Protein AF-A0A2S7MWF0-F1 (afdb_monomer)

Solvent-accessible surface area (backbone atoms only — not comparable to 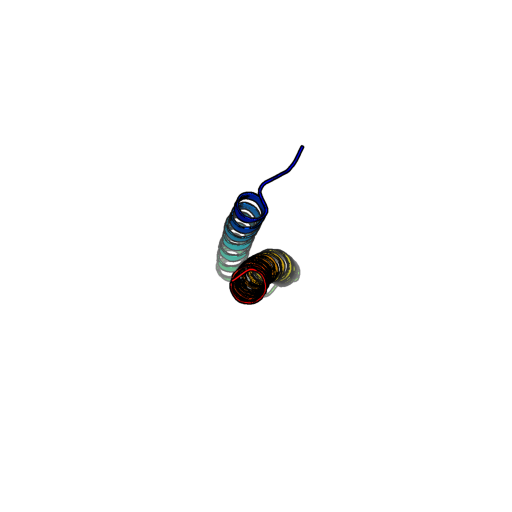full-atom values): 3816 Å² total; per-residue (Å²): 131,90,73,54,67,68,59,55,26,50,52,28,40,54,50,16,52,52,30,46,51,51,24,52,56,39,34,73,74,71,36,92,42,73,67,28,55,50,29,49,52,53,19,49,54,26,39,51,52,21,53,51,43,55,53,49,53,53,53,53,53,52,55,56,52,56,53,53,65,74,76,105

Structure (mmCIF, N/CA/C/O backbone):
data_AF-A0A2S7MWF0-F1
#
_entry.id   AF-A0A2S7MWF0-F1
#
loop_
_atom_site.group_PDB
_atom_site.id
_atom_site.type_symbol
_atom_site.label_atom_id
_atom_site.label_alt_id
_atom_site.label_comp_id
_atom_site.label_asym_id
_atom_site.label_entity_id
_atom_site.label_seq_id
_atom_site.pdbx_PDB_ins_code
_atom_site.Cartn_x
_atom_site.Cartn_y
_atom_site.Cartn_z
_atom_site.occupancy
_atom_site.B_iso_or_equiv
_atom_site.auth_seq_id
_atom_site.auth_comp_id
_atom_site.auth_asym_id
_atom_site.auth_atom_id
_atom_site.pdbx_PDB_model_num
ATOM 1 N N . MET A 1 1 ? -24.710 9.693 5.131 1.00 50.22 1 MET A N 1
ATOM 2 C CA . MET A 1 1 ? -24.712 8.218 4.982 1.00 50.22 1 MET A CA 1
ATOM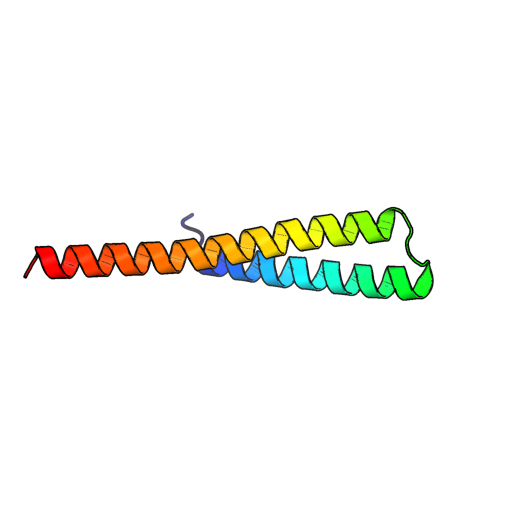 3 C C . MET A 1 1 ? -23.610 7.642 5.865 1.00 50.22 1 MET A C 1
ATOM 5 O O . MET A 1 1 ? -22.448 7.938 5.618 1.00 50.22 1 MET A O 1
ATOM 9 N N . ARG A 1 2 ? -23.945 6.893 6.926 1.00 55.62 2 ARG A N 1
ATOM 10 C CA . ARG A 1 2 ? -22.958 6.213 7.787 1.00 55.62 2 ARG A CA 1
ATOM 11 C C . ARG A 1 2 ? -22.320 5.065 6.993 1.00 55.62 2 ARG A C 1
ATOM 13 O O . ARG A 1 2 ? -22.812 3.945 7.027 1.00 55.62 2 ARG A O 1
ATOM 20 N N . ARG A 1 3 ? -21.271 5.349 6.214 1.00 59.72 3 ARG A N 1
ATOM 21 C CA . ARG A 1 3 ? -20.454 4.300 5.583 1.00 59.72 3 ARG A CA 1
ATOM 22 C C . ARG A 1 3 ? -19.831 3.488 6.718 1.00 59.72 3 ARG A C 1
ATOM 24 O O . ARG A 1 3 ? -19.138 4.058 7.557 1.00 59.72 3 ARG A O 1
ATOM 31 N N . SER A 1 4 ? -20.123 2.190 6.775 1.00 70.94 4 SER A N 1
ATOM 32 C CA . SER A 1 4 ? -19.519 1.300 7.767 1.00 70.94 4 SER A CA 1
ATOM 33 C C . SER A 1 4 ? -17.990 1.404 7.657 1.00 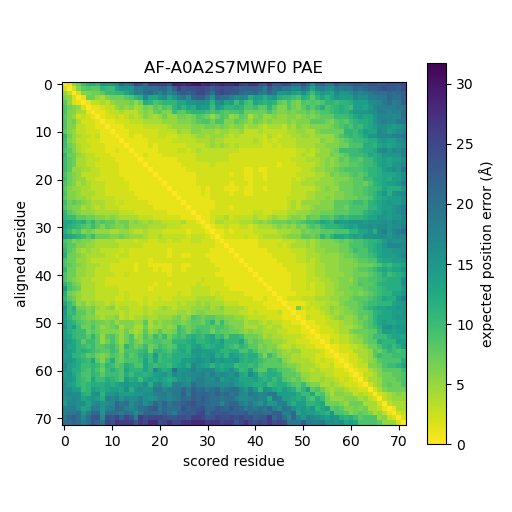70.94 4 SER A C 1
ATOM 35 O O . SER A 1 4 ? -17.464 1.200 6.558 1.00 70.94 4 SER A O 1
ATOM 37 N N . PRO A 1 5 ? -17.265 1.704 8.752 1.00 65.94 5 PRO A N 1
ATOM 38 C CA . PRO A 1 5 ? -15.800 1.765 8.758 1.00 65.94 5 PRO A CA 1
ATOM 39 C C . PRO A 1 5 ? -15.145 0.496 8.193 1.00 65.94 5 PRO A C 1
ATOM 41 O O . PRO A 1 5 ? -14.066 0.548 7.613 1.00 65.94 5 PRO A O 1
ATOM 44 N N . MET A 1 6 ? -15.837 -0.640 8.306 1.00 70.19 6 MET A N 1
ATOM 45 C CA . MET A 1 6 ? -15.388 -1.939 7.814 1.00 70.19 6 MET A CA 1
ATOM 46 C C . MET A 1 6 ? -15.460 -2.049 6.282 1.00 70.19 6 MET A C 1
ATOM 48 O O . MET A 1 6 ? -14.561 -2.610 5.663 1.00 70.19 6 MET A O 1
ATOM 52 N N . TYR A 1 7 ? -16.483 -1.449 5.661 1.00 76.75 7 TYR A N 1
ATOM 53 C CA . TYR A 1 7 ? -16.611 -1.402 4.200 1.00 76.75 7 TYR A CA 1
ATOM 54 C C . TYR A 1 7 ? -15.509 -0.537 3.576 1.00 76.75 7 TYR A C 1
ATOM 56 O O . TYR A 1 7 ? -14.896 -0.937 2.592 1.00 76.75 7 TYR A O 1
ATOM 64 N N . MET A 1 8 ? -15.215 0.615 4.193 1.00 77.81 8 MET A N 1
ATOM 65 C CA . MET A 1 8 ? -14.109 1.491 3.784 1.00 77.81 8 MET A CA 1
ATOM 66 C C . MET A 1 8 ? -12.767 0.750 3.825 1.00 77.81 8 MET A C 1
ATOM 68 O O . MET A 1 8 ? -12.042 0.743 2.832 1.00 77.81 8 MET A O 1
ATOM 72 N N . ALA A 1 9 ? -12.461 0.071 4.936 1.00 77.12 9 ALA A N 1
ATOM 73 C CA . ALA A 1 9 ? -11.219 -0.687 5.091 1.00 77.12 9 ALA A CA 1
ATOM 74 C C . ALA A 1 9 ? -11.035 -1.749 3.994 1.00 77.12 9 ALA A C 1
ATOM 76 O O . ALA A 1 9 ? -9.952 -1.863 3.424 1.00 77.12 9 ALA A O 1
ATOM 77 N N . MET A 1 10 ? -12.104 -2.482 3.666 1.00 85.19 10 MET A N 1
ATOM 78 C CA . MET A 1 10 ? -12.068 -3.503 2.621 1.00 85.19 10 MET A CA 1
ATOM 79 C C . MET A 1 10 ? -11.834 -2.899 1.235 1.00 85.19 10 MET A C 1
ATOM 81 O O . MET A 1 10 ? -11.010 -3.414 0.483 1.00 85.19 10 MET A O 1
ATOM 85 N N . THR A 1 11 ? -12.489 -1.783 0.904 1.00 85.75 11 THR A N 1
ATOM 86 C CA . THR A 1 11 ? -12.253 -1.105 -0.378 1.00 85.75 11 THR A CA 1
ATOM 87 C C . THR A 1 11 ? -10.820 -0.594 -0.521 1.00 85.75 11 THR A C 1
ATOM 89 O O . THR A 1 11 ? -10.236 -0.778 -1.585 1.00 85.75 11 THR A O 1
ATOM 92 N N . TYR A 1 12 ? -10.226 -0.032 0.539 1.00 86.81 12 TYR A N 1
ATOM 93 C CA . TYR A 1 12 ? -8.823 0.402 0.513 1.00 86.81 12 TYR A CA 1
ATOM 94 C C . TYR A 1 12 ? -7.860 -0.779 0.347 1.00 86.81 12 TYR A C 1
ATOM 96 O O . TYR A 1 12 ? -6.914 -0.695 -0.427 1.00 86.81 12 TYR A O 1
ATOM 104 N N . PHE A 1 13 ? -8.128 -1.916 0.995 1.00 87.31 13 PHE A N 1
ATOM 105 C CA . PHE A 1 13 ? -7.309 -3.118 0.823 1.00 87.31 13 PHE A CA 1
ATOM 106 C C . PHE A 1 13 ? -7.382 -3.692 -0.597 1.00 87.31 13 PHE A C 1
ATOM 108 O O . PHE A 1 13 ? -6.353 -4.055 -1.164 1.00 87.31 13 PHE A O 1
ATOM 115 N N . ILE A 1 14 ? -8.584 -3.761 -1.179 1.00 92.69 14 ILE A N 1
ATOM 116 C CA . ILE A 1 14 ? -8.778 -4.252 -2.550 1.00 92.69 14 ILE A CA 1
ATOM 117 C C . ILE A 1 14 ? -8.080 -3.322 -3.543 1.00 92.69 14 ILE A C 1
ATOM 119 O O . ILE A 1 14 ? -7.357 -3.793 -4.419 1.00 92.69 14 ILE A O 1
ATOM 123 N N . LEU A 1 15 ? -8.257 -2.008 -3.391 1.00 93.75 15 LEU A N 1
ATOM 124 C CA . LEU A 1 15 ? -7.636 -1.024 -4.274 1.00 93.75 15 LEU A CA 1
ATOM 125 C C . LEU A 1 15 ? -6.103 -1.064 -4.176 1.00 93.75 15 LEU A C 1
ATOM 127 O O . LEU A 1 15 ? -5.425 -1.144 -5.199 1.00 93.75 15 LEU A O 1
ATOM 131 N N . GLY A 1 16 ? -5.561 -1.125 -2.956 1.00 94.19 16 GLY A N 1
ATOM 132 C CA . GLY A 1 16 ? -4.126 -1.284 -2.727 1.00 94.19 16 GLY A CA 1
ATOM 133 C C . GLY A 1 16 ? -3.564 -2.562 -3.358 1.00 94.19 16 GLY A C 1
ATOM 134 O O . GLY A 1 16 ? -2.516 -2.517 -3.998 1.00 94.19 16 GLY A O 1
ATOM 135 N N . ALA A 1 17 ? -4.278 -3.691 -3.265 1.00 95.06 17 ALA A N 1
ATOM 136 C CA . ALA A 1 17 ? -3.866 -4.946 -3.900 1.00 95.06 17 ALA A CA 1
ATOM 137 C C . ALA A 1 17 ? -3.798 -4.841 -5.434 1.00 95.06 17 ALA A C 1
ATOM 139 O O . ALA A 1 17 ? -2.877 -5.381 -6.050 1.00 95.06 17 ALA A O 1
ATOM 140 N N . VAL A 1 18 ? -4.728 -4.107 -6.052 1.00 96.81 18 VAL A N 1
ATOM 141 C CA . VAL A 1 18 ? -4.702 -3.836 -7.497 1.00 96.81 18 VAL A CA 1
ATOM 142 C C . VAL A 1 18 ? -3.479 -2.997 -7.872 1.00 96.81 18 VAL A C 1
ATOM 144 O O . VAL A 1 18 ? -2.797 -3.315 -8.847 1.00 96.81 18 VAL A O 1
ATOM 147 N N . PHE A 1 19 ? -3.140 -1.972 -7.085 1.00 96.31 19 PHE A N 1
ATOM 148 C CA . PHE A 1 19 ? -1.927 -1.187 -7.328 1.00 96.31 19 PHE A CA 1
ATOM 149 C C . PHE A 1 19 ? -0.645 -2.010 -7.165 1.00 96.31 19 PHE A C 1
ATOM 151 O O . PHE A 1 19 ? 0.260 -1.871 -7.987 1.00 96.31 19 PHE A O 1
ATOM 158 N N . VAL A 1 20 ? -0.577 -2.919 -6.185 1.00 96.69 20 VAL A N 1
ATOM 159 C CA . VAL A 1 20 ? 0.547 -3.865 -6.051 1.00 96.69 20 VAL A CA 1
ATOM 160 C C . VAL A 1 20 ? 0.656 -4.762 -7.283 1.00 96.69 20 VAL A C 1
ATOM 162 O O . VAL A 1 20 ? 1.748 -4.918 -7.826 1.00 96.69 20 VAL A O 1
ATOM 165 N N . PHE A 1 21 ? -0.460 -5.316 -7.766 1.00 97.56 21 PHE A N 1
ATOM 166 C CA . PHE A 1 21 ? -0.467 -6.134 -8.978 1.00 97.56 21 PHE A CA 1
ATOM 167 C C . PHE A 1 21 ? 0.076 -5.361 -10.187 1.00 97.56 21 PHE A C 1
ATOM 169 O O . PHE A 1 21 ? 0.942 -5.865 -10.902 1.00 97.56 21 PHE A O 1
ATOM 176 N N . PHE A 1 22 ? -0.368 -4.117 -10.390 1.00 96.81 22 PHE A N 1
ATOM 177 C CA . PHE A 1 22 ? 0.151 -3.286 -11.474 1.00 96.81 22 PHE A CA 1
ATOM 178 C C . PHE A 1 22 ? 1.622 -2.916 -11.291 1.00 96.81 22 PHE A C 1
ATOM 180 O O . PHE A 1 22 ? 2.357 -2.920 -12.276 1.00 96.81 22 PHE A O 1
ATOM 187 N N . ALA A 1 23 ? 2.077 -2.648 -10.065 1.00 97.12 23 ALA A N 1
ATOM 188 C CA . ALA A 1 23 ? 3.483 -2.365 -9.791 1.00 97.12 23 ALA A CA 1
ATOM 189 C C . ALA A 1 23 ? 4.372 -3.565 -10.148 1.00 97.12 23 ALA A C 1
ATOM 191 O O . ALA A 1 23 ? 5.399 -3.391 -10.802 1.00 97.12 23 ALA A O 1
ATOM 192 N N . ILE A 1 24 ? 3.944 -4.781 -9.787 1.00 97.31 24 ILE A N 1
ATOM 193 C CA . ILE A 1 24 ? 4.642 -6.025 -10.140 1.00 97.31 24 ILE A CA 1
ATOM 194 C C . ILE A 1 24 ? 4.678 -6.198 -11.662 1.00 97.31 24 ILE A C 1
ATOM 196 O O . ILE A 1 24 ? 5.736 -6.414 -12.243 1.00 97.31 24 ILE A O 1
ATOM 200 N N . GLN A 1 25 ? 3.542 -6.035 -12.338 1.00 97.31 25 GLN A N 1
ATOM 201 C CA . GLN A 1 25 ? 3.496 -6.161 -13.796 1.00 97.31 25 GLN A CA 1
ATOM 202 C C . GLN A 1 25 ? 4.378 -5.118 -14.496 1.00 97.31 25 GLN A C 1
ATOM 204 O O . GLN A 1 25 ? 5.035 -5.435 -15.490 1.00 97.31 25 GLN A O 1
ATOM 209 N N . ASN A 1 26 ? 4.419 -3.886 -13.981 1.00 97.06 26 ASN A N 1
ATOM 210 C CA . ASN A 1 26 ? 5.226 -2.818 -14.556 1.00 97.06 26 ASN A CA 1
ATOM 211 C C . ASN A 1 26 ? 6.723 -3.044 -14.314 1.00 97.06 26 ASN A C 1
ATOM 213 O O . ASN A 1 26 ? 7.505 -2.894 -15.248 1.00 97.06 26 ASN A O 1
ATOM 217 N N . VAL A 1 27 ? 7.128 -3.486 -13.116 1.00 97.31 27 VAL A N 1
ATOM 218 C CA . VAL A 1 27 ? 8.543 -3.776 -12.832 1.00 97.31 27 VAL A CA 1
ATOM 219 C C . VAL A 1 27 ? 9.058 -4.960 -13.644 1.00 97.31 27 VAL A C 1
ATOM 221 O O . VAL A 1 27 ? 10.199 -4.943 -14.093 1.00 97.31 27 VAL A O 1
ATOM 224 N N . THR A 1 28 ? 8.214 -5.960 -13.910 1.00 96.62 28 THR A N 1
ATOM 225 C CA . THR A 1 28 ? 8.590 -7.093 -14.763 1.00 96.62 28 THR A CA 1
ATOM 226 C C . THR A 1 28 ? 8.778 -6.688 -16.226 1.00 96.62 28 THR A C 1
ATOM 228 O O . THR A 1 28 ? 9.632 -7.255 -16.901 1.00 96.62 28 THR A O 1
ATOM 231 N N . ARG A 1 29 ? 7.996 -5.727 -16.737 1.00 95.38 29 ARG A N 1
ATOM 232 C CA . ARG A 1 29 ? 8.045 -5.316 -18.154 1.00 95.38 29 ARG A CA 1
ATOM 233 C C . ARG A 1 29 ? 9.030 -4.184 -18.435 1.00 95.38 29 ARG A C 1
ATOM 235 O O . ARG A 1 29 ? 9.744 -4.242 -19.428 1.00 95.38 29 ARG A O 1
ATOM 242 N N . SER A 1 30 ? 9.043 -3.172 -17.577 1.00 93.81 30 SER A N 1
ATOM 243 C CA . SER A 1 30 ? 9.752 -1.903 -17.785 1.00 93.81 30 SER A CA 1
ATOM 244 C C . SER A 1 30 ? 10.834 -1.651 -16.732 1.00 93.81 30 SER A C 1
ATOM 246 O O . SER A 1 30 ? 11.575 -0.678 -16.831 1.00 93.81 30 SER A O 1
ATOM 248 N N . GLY A 1 31 ? 10.944 -2.513 -15.717 1.00 94.31 31 GLY A N 1
ATOM 249 C CA . GLY A 1 31 ? 11.885 -2.338 -14.617 1.00 94.31 31 GLY A CA 1
ATOM 250 C C . GLY A 1 31 ? 11.457 -1.271 -13.605 1.00 94.31 31 GLY A C 1
ATOM 251 O O . GLY A 1 31 ? 10.283 -0.926 -13.437 1.00 94.31 31 GLY A O 1
ATOM 252 N N . TRP A 1 32 ? 12.445 -0.755 -12.882 1.00 96.00 32 TRP A N 1
ATOM 253 C CA . TRP A 1 32 ? 12.268 0.214 -11.800 1.00 96.00 32 TRP A CA 1
ATOM 254 C C . TRP A 1 32 ? 12.174 1.654 -12.313 1.00 96.00 32 TRP A C 1
ATOM 256 O O . TRP A 1 32 ? 12.986 2.503 -11.957 1.00 96.00 32 TRP A O 1
ATOM 266 N N . ASP A 1 33 ? 11.189 1.922 -13.165 1.00 95.06 33 ASP A N 1
ATOM 267 C CA . ASP A 1 33 ? 10.924 3.268 -13.673 1.00 95.06 33 ASP A CA 1
ATOM 268 C C . ASP A 1 33 ? 10.055 4.091 -12.698 1.00 95.06 33 ASP A C 1
ATOM 270 O O . ASP A 1 33 ? 9.434 3.551 -11.774 1.00 95.06 33 ASP A O 1
ATOM 274 N N . PHE A 1 34 ? 9.977 5.405 -12.912 1.00 95.62 34 PHE A N 1
ATOM 275 C CA . PHE A 1 34 ? 9.195 6.354 -12.115 1.00 95.62 34 PHE A CA 1
ATOM 276 C C . PHE A 1 34 ? 7.768 5.859 -11.837 1.00 95.62 34 PHE A C 1
ATOM 278 O O . PHE A 1 34 ? 7.289 5.933 -10.703 1.00 95.62 34 PHE A O 1
ATOM 285 N N . PHE A 1 35 ? 7.104 5.287 -12.846 1.00 94.75 35 PHE A N 1
ATOM 286 C CA . PHE A 1 35 ? 5.731 4.804 -12.709 1.00 94.75 35 PHE A CA 1
ATOM 287 C C . PHE A 1 35 ? 5.602 3.619 -11.735 1.00 94.75 35 PHE A C 1
ATOM 289 O O . PHE A 1 35 ? 4.611 3.520 -11.014 1.00 94.75 35 PHE A O 1
ATOM 296 N N . THR A 1 36 ? 6.618 2.755 -11.640 1.00 96.38 36 THR A N 1
ATOM 297 C CA . THR A 1 36 ? 6.651 1.652 -10.665 1.00 96.38 36 THR A CA 1
ATOM 298 C C . THR A 1 36 ? 6.684 2.201 -9.240 1.00 96.38 36 THR A C 1
ATOM 300 O O . THR A 1 36 ? 5.885 1.785 -8.401 1.00 96.38 36 THR A O 1
ATOM 303 N N . TYR A 1 37 ? 7.545 3.185 -8.967 1.00 96.44 37 TYR A N 1
ATOM 304 C CA . TYR A 1 37 ? 7.598 3.832 -7.654 1.00 96.44 37 TYR A CA 1
ATOM 305 C C . TYR A 1 37 ? 6.310 4.589 -7.328 1.00 96.44 37 TYR A C 1
ATOM 307 O O . TYR A 1 37 ? 5.835 4.530 -6.194 1.00 96.44 37 TYR A O 1
ATOM 315 N N . PHE A 1 38 ? 5.705 5.240 -8.322 1.00 96.75 38 PHE A N 1
ATOM 316 C CA . PHE A 1 38 ? 4.417 5.905 -8.162 1.00 96.75 38 PHE A CA 1
ATOM 317 C C . PHE A 1 38 ? 3.314 4.923 -7.735 1.00 96.75 38 PHE A C 1
ATOM 319 O O . PHE A 1 38 ? 2.616 5.172 -6.751 1.00 96.75 38 PHE A O 1
ATOM 326 N N . LEU A 1 39 ? 3.209 3.765 -8.397 1.00 96.31 39 LEU A N 1
ATOM 327 C CA . LEU A 1 39 ? 2.255 2.711 -8.029 1.00 96.31 39 LEU A CA 1
ATOM 328 C C . LEU A 1 39 ? 2.514 2.150 -6.623 1.00 96.31 39 LEU A C 1
ATOM 330 O O . LEU A 1 39 ? 1.566 1.926 -5.873 1.00 96.31 39 LEU A O 1
ATOM 334 N N . ILE A 1 40 ? 3.782 1.961 -6.239 1.00 96.56 40 ILE A N 1
ATOM 335 C CA . ILE A 1 40 ? 4.156 1.488 -4.895 1.00 96.56 40 ILE A CA 1
ATOM 336 C C . ILE A 1 40 ? 3.732 2.493 -3.818 1.00 96.56 40 ILE A C 1
ATOM 338 O O . ILE A 1 40 ? 3.199 2.094 -2.779 1.00 96.56 40 ILE A O 1
ATOM 342 N N . ILE A 1 41 ? 3.932 3.793 -4.054 1.00 96.75 41 ILE A N 1
ATOM 343 C CA . ILE A 1 41 ? 3.508 4.845 -3.121 1.00 96.75 41 ILE A CA 1
ATOM 344 C C . ILE A 1 41 ? 1.986 4.819 -2.958 1.00 96.75 41 ILE A C 1
ATOM 346 O O . ILE A 1 41 ? 1.507 4.801 -1.825 1.00 96.75 41 ILE A O 1
ATOM 350 N N . LEU A 1 42 ? 1.227 4.747 -4.058 1.00 95.38 42 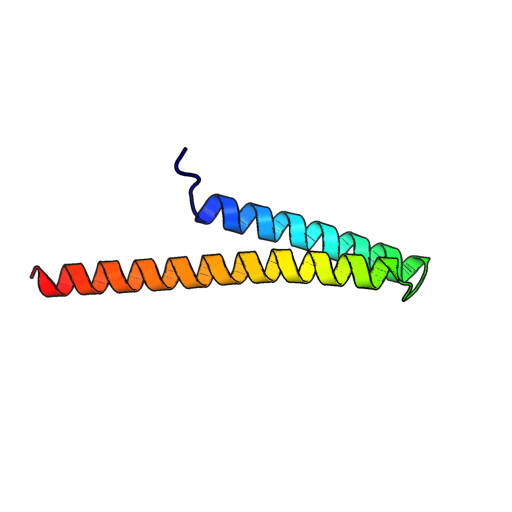LEU A N 1
ATOM 351 C CA . LEU A 1 42 ? -0.237 4.660 -4.002 1.00 95.38 42 LEU A CA 1
ATOM 352 C C . LEU A 1 42 ? -0.704 3.419 -3.228 1.00 95.38 42 LEU A C 1
ATOM 354 O O . LEU A 1 42 ? -1.474 3.545 -2.277 1.00 95.38 42 LEU A O 1
ATOM 358 N N . ALA A 1 43 ? -0.149 2.246 -3.542 1.00 95.69 43 ALA A N 1
ATOM 359 C CA . ALA A 1 43 ? -0.436 1.011 -2.817 1.00 95.69 43 ALA A CA 1
ATOM 360 C C . ALA A 1 43 ? -0.151 1.134 -1.310 1.00 95.69 43 ALA A C 1
ATOM 362 O O . ALA A 1 43 ? -0.926 0.654 -0.482 1.00 95.69 43 ALA A O 1
ATOM 363 N N . THR A 1 44 ? 0.943 1.804 -0.940 1.00 95.50 44 THR A N 1
ATOM 364 C CA . THR A 1 44 ? 1.328 2.013 0.462 1.00 95.50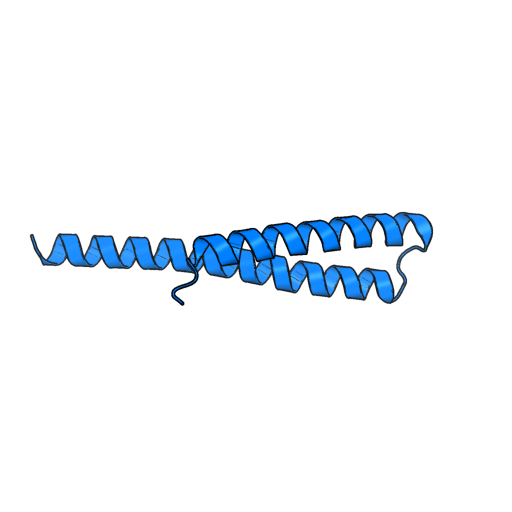 44 THR A CA 1
ATOM 365 C C . THR A 1 44 ? 0.326 2.905 1.194 1.00 95.50 44 THR A C 1
ATOM 367 O O . THR A 1 44 ? -0.035 2.611 2.335 1.00 95.50 44 THR A O 1
ATOM 370 N N . LEU A 1 45 ? -0.160 3.971 0.550 1.00 93.25 45 LEU A N 1
ATOM 371 C CA . LEU A 1 45 ? -1.170 4.861 1.128 1.00 93.25 45 LEU A CA 1
ATOM 372 C C . LEU A 1 45 ? -2.501 4.131 1.364 1.00 93.25 45 LEU A C 1
ATOM 374 O O . LEU A 1 45 ? -3.101 4.277 2.435 1.00 93.25 45 LEU A O 1
ATOM 378 N N . ASP A 1 46 ? -2.936 3.310 0.407 1.00 90.38 46 ASP A N 1
ATOM 379 C CA . ASP A 1 46 ? -4.175 2.534 0.511 1.00 90.38 46 ASP A CA 1
ATOM 380 C C . ASP A 1 46 ? -4.087 1.449 1.594 1.00 90.38 46 ASP A C 1
ATOM 382 O O . ASP A 1 46 ? -4.943 1.371 2.481 1.00 90.38 46 ASP A O 1
ATOM 386 N N . ILE A 1 47 ? -3.012 0.655 1.593 1.00 89.38 47 ILE A N 1
ATOM 387 C CA . ILE A 1 47 ? -2.796 -0.398 2.596 1.00 89.38 47 ILE A CA 1
ATOM 388 C C . ILE A 1 47 ? -2.621 0.215 3.991 1.00 89.38 47 ILE A C 1
ATOM 390 O O . ILE A 1 47 ? -3.230 -0.256 4.953 1.00 89.38 47 ILE A O 1
ATOM 394 N N . GLY A 1 48 ? -1.852 1.301 4.117 1.00 89.06 48 GLY A N 1
ATOM 395 C CA . GLY A 1 48 ? -1.668 2.016 5.381 1.00 89.06 48 GLY A CA 1
ATOM 396 C C . GLY A 1 48 ? -2.986 2.559 5.942 1.00 89.06 48 GLY A C 1
ATOM 397 O O . GLY A 1 48 ? -3.260 2.428 7.139 1.00 89.06 48 GLY A O 1
ATOM 398 N N . SER A 1 49 ? -3.852 3.089 5.074 1.00 86.25 49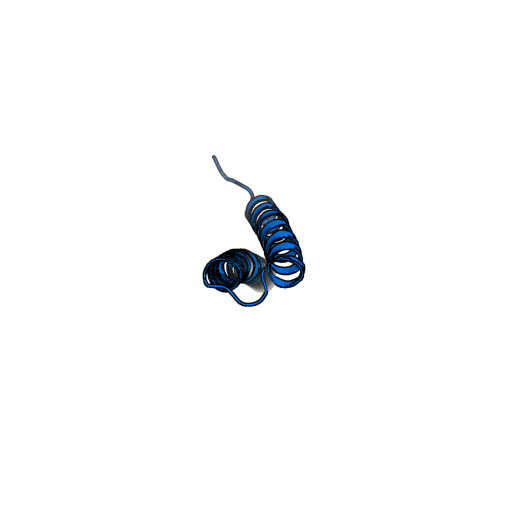 SER A N 1
ATOM 399 C CA . SER A 1 49 ? -5.204 3.515 5.448 1.00 86.25 49 SER A CA 1
ATOM 400 C C . SER A 1 49 ? -6.057 2.331 5.916 1.00 86.25 49 SER A C 1
ATOM 402 O O . SER A 1 49 ? -6.717 2.422 6.955 1.00 86.25 49 SER A O 1
ATOM 404 N N . GLY A 1 50 ? -5.987 1.190 5.222 1.00 80.62 50 GLY A N 1
ATOM 405 C CA . GLY A 1 50 ? -6.635 -0.062 5.625 1.00 80.62 50 GLY A CA 1
ATOM 406 C C . GLY A 1 50 ? -6.194 -0.549 7.012 1.00 80.62 50 GLY A C 1
ATOM 407 O O . GLY A 1 50 ? -7.038 -0.840 7.863 1.00 80.62 50 GLY A O 1
ATOM 408 N N . ILE A 1 51 ? -4.885 -0.557 7.289 1.00 82.44 51 ILE A N 1
ATOM 409 C CA . ILE A 1 51 ? -4.318 -0.926 8.601 1.00 82.44 51 ILE A CA 1
ATOM 410 C C . ILE A 1 51 ? -4.832 0.011 9.702 1.00 82.44 51 ILE A C 1
ATOM 412 O O . ILE A 1 51 ? -5.231 -0.445 10.779 1.00 82.44 51 ILE A O 1
ATOM 416 N N . ARG A 1 52 ? -4.889 1.322 9.436 1.00 80.69 52 ARG A N 1
ATOM 417 C CA . ARG A 1 52 ? -5.414 2.308 10.390 1.00 80.69 52 ARG A CA 1
ATOM 418 C C . ARG A 1 52 ? -6.867 2.016 10.769 1.00 80.69 52 ARG A C 1
ATOM 420 O O . ARG A 1 52 ? -7.212 2.109 11.948 1.00 80.6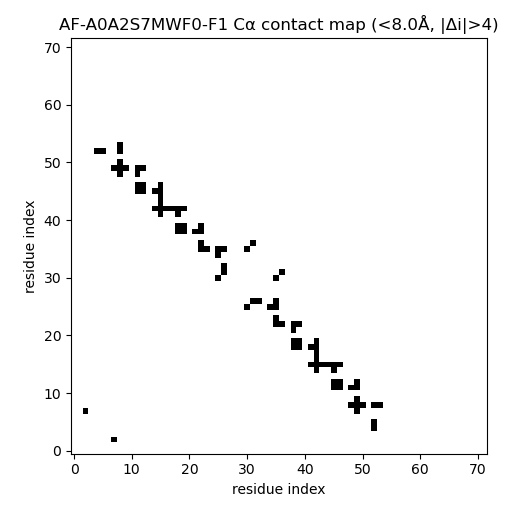9 52 ARG A O 1
ATOM 427 N N . PHE A 1 53 ? -7.711 1.628 9.812 1.00 77.31 53 PHE A N 1
ATOM 428 C CA . PHE A 1 53 ? -9.101 1.259 10.097 1.00 77.31 53 PHE A CA 1
ATOM 429 C C . PHE A 1 53 ? -9.219 0.002 10.972 1.00 77.31 53 PHE A C 1
ATOM 431 O O . PHE A 1 53 ? -10.079 -0.038 11.854 1.00 77.31 53 PHE A O 1
ATOM 438 N N . ILE A 1 54 ? -8.331 -0.984 10.801 1.00 75.88 54 ILE A N 1
ATOM 439 C CA . ILE A 1 54 ? -8.265 -2.167 11.678 1.00 75.88 54 ILE A CA 1
ATOM 440 C C . ILE A 1 54 ? -7.893 -1.753 13.111 1.00 75.88 54 ILE A C 1
ATOM 442 O O . ILE A 1 54 ? -8.526 -2.196 14.071 1.00 75.88 54 ILE A O 1
ATOM 446 N N . GLY A 1 55 ? -6.916 -0.853 13.270 1.00 77.50 55 GLY A N 1
ATOM 447 C CA . GLY A 1 55 ? -6.542 -0.298 14.576 1.00 77.50 55 GLY A CA 1
ATOM 448 C C . GLY A 1 55 ? -7.689 0.457 15.258 1.00 77.50 55 GLY A C 1
ATOM 449 O O . GLY A 1 55 ? -7.946 0.258 16.446 1.00 77.50 55 GLY A O 1
ATOM 450 N N . ILE A 1 56 ? -8.441 1.264 14.501 1.00 79.75 56 ILE A N 1
ATOM 451 C CA . ILE A 1 56 ? -9.632 1.966 15.004 1.00 79.75 56 ILE A CA 1
ATOM 452 C C . ILE A 1 56 ? -10.703 0.969 15.465 1.00 79.75 56 ILE A C 1
ATOM 454 O O . ILE A 1 56 ? -11.294 1.163 16.525 1.00 79.75 56 ILE A O 1
ATOM 458 N N . HIS A 1 57 ? -10.934 -0.118 14.723 1.00 74.94 57 HIS A N 1
ATOM 459 C CA . HIS A 1 57 ? -11.905 -1.142 15.116 1.00 74.94 57 HIS A CA 1
ATOM 460 C C . HIS A 1 57 ? -11.542 -1.805 16.456 1.00 74.94 57 HIS A C 1
ATOM 462 O O . HIS A 1 57 ? -12.412 -1.983 17.309 1.00 74.94 57 HIS A O 1
ATOM 468 N N . ARG A 1 58 ? -10.253 -2.104 16.681 1.00 75.44 58 ARG A N 1
ATOM 469 C CA . ARG A 1 58 ? -9.762 -2.634 17.967 1.00 75.44 58 ARG A CA 1
ATOM 470 C C . ARG A 1 58 ? -9.984 -1.644 19.112 1.00 75.44 58 ARG A C 1
ATOM 472 O O . ARG A 1 58 ? -10.541 -2.027 20.135 1.00 75.44 58 ARG A O 1
ATOM 479 N N . LYS A 1 59 ? -9.656 -0.366 18.897 1.00 76.19 59 LYS A N 1
ATOM 480 C CA . LYS A 1 59 ? -9.833 0.693 19.901 1.00 76.19 59 LYS A CA 1
ATOM 481 C C . LYS A 1 59 ? -11.306 0.924 20.265 1.00 76.19 59 LYS A C 1
ATOM 483 O O . LYS A 1 59 ? -11.637 1.090 21.433 1.00 76.19 59 LYS A O 1
ATOM 488 N N . ILE A 1 60 ? -12.209 0.885 19.280 1.00 78.00 60 ILE A N 1
ATOM 489 C CA . ILE A 1 60 ? -13.662 0.974 19.517 1.00 78.00 60 ILE A CA 1
ATOM 490 C C . ILE A 1 60 ? -14.152 -0.226 20.342 1.00 78.00 60 ILE A C 1
ATOM 492 O O . ILE A 1 60 ? -14.987 -0.061 21.230 1.00 78.00 60 ILE A O 1
ATOM 49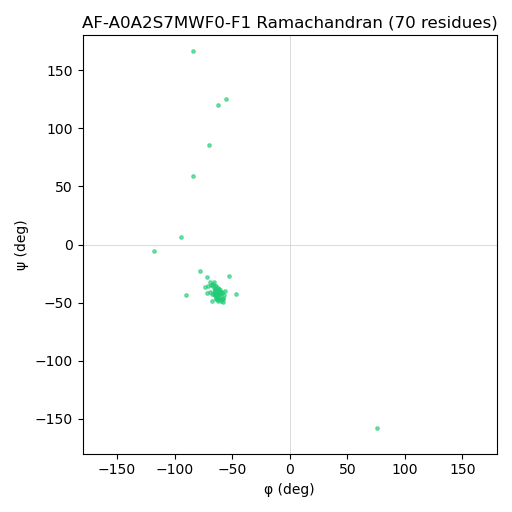6 N N . LYS A 1 61 ? -13.629 -1.432 20.082 1.00 74.75 61 LYS A N 1
ATOM 497 C CA . LYS A 1 61 ? -13.974 -2.635 20.853 1.00 74.75 61 LYS A CA 1
ATOM 498 C C . LYS A 1 61 ? -13.513 -2.538 22.313 1.00 74.75 61 LYS A C 1
ATOM 500 O O . LYS A 1 61 ? -14.269 -2.907 23.204 1.00 74.75 61 LYS A O 1
ATOM 505 N N . GLU A 1 62 ? -12.314 -2.015 22.553 1.00 78.31 62 GLU A N 1
ATOM 506 C CA . GLU A 1 62 ? -11.773 -1.784 23.901 1.00 78.31 62 GLU A CA 1
ATOM 507 C C . GLU A 1 62 ? -12.615 -0.768 24.688 1.00 78.31 62 GLU A C 1
ATOM 509 O O . GLU A 1 62 ? -13.038 -1.061 25.804 1.00 78.31 62 GLU A O 1
ATOM 514 N N . MET A 1 63 ? -12.967 0.367 24.072 1.00 75.44 63 MET A N 1
ATOM 515 C CA . MET A 1 63 ? -13.826 1.385 24.696 1.00 75.44 63 MET A CA 1
ATOM 516 C C . MET A 1 63 ? -15.221 0.855 25.066 1.00 75.44 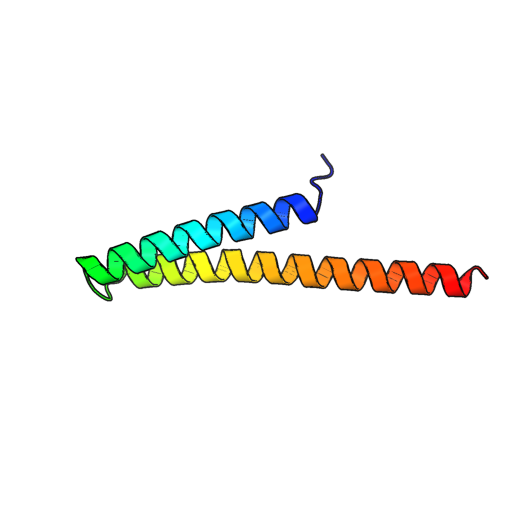63 MET A C 1
ATOM 518 O O . MET A 1 63 ? -15.757 1.195 26.120 1.00 75.44 63 MET A O 1
ATOM 522 N N . ASN A 1 64 ? -15.819 0.016 24.213 1.00 72.56 64 ASN A N 1
ATOM 523 C CA . ASN A 1 64 ? -17.121 -0.593 24.499 1.00 72.56 64 ASN A CA 1
ATOM 524 C C . ASN A 1 64 ? -17.049 -1.594 25.665 1.00 72.56 64 ASN A C 1
ATOM 526 O O . ASN A 1 64 ? -17.990 -1.672 26.454 1.00 72.56 64 ASN A O 1
ATOM 530 N N . ASN A 1 65 ? -15.942 -2.330 25.805 1.00 70.69 65 ASN A N 1
ATOM 531 C CA . ASN A 1 65 ? -15.733 -3.232 26.939 1.00 70.69 65 ASN A CA 1
ATOM 532 C C . ASN A 1 65 ? -15.538 -2.464 28.257 1.00 70.69 65 ASN A C 1
ATOM 534 O O . ASN A 1 65 ? -16.122 -2.861 29.260 1.00 70.69 65 ASN A O 1
ATOM 538 N N . GLU A 1 66 ? -14.789 -1.354 28.261 1.00 70.12 66 GLU A N 1
ATOM 539 C CA . GLU A 1 66 ? -14.607 -0.504 29.454 1.00 70.12 66 GLU A CA 1
ATOM 540 C C . GLU A 1 66 ? -15.911 0.147 29.941 1.00 70.12 66 GLU A C 1
ATOM 542 O O . GLU A 1 66 ? -16.127 0.297 31.145 1.00 70.12 66 GLU A O 1
ATOM 547 N N . GLN A 1 67 ? -16.807 0.530 29.026 1.00 67.06 67 GLN A N 1
ATOM 548 C CA . GLN A 1 67 ? -18.122 1.051 29.408 1.00 67.06 67 GLN A CA 1
ATOM 549 C C . GLN A 1 67 ? -19.031 -0.027 30.015 1.00 67.06 67 GLN A C 1
ATOM 551 O O . GLN A 1 67 ? -19.824 0.281 30.903 1.00 67.06 67 GLN A O 1
ATOM 556 N N . GLN A 1 68 ? -18.918 -1.287 29.583 1.00 62.78 68 GLN A N 1
ATOM 557 C CA . GLN A 1 68 ? -19.692 -2.389 30.165 1.00 62.78 68 GLN A CA 1
ATOM 558 C C . GLN A 1 68 ? -19.223 -2.762 31.575 1.00 62.78 68 GLN A C 1
ATOM 560 O O . GLN A 1 68 ? -20.061 -3.073 32.416 1.00 62.78 68 GLN A O 1
ATOM 565 N N . THR A 1 69 ? -17.922 -2.696 31.868 1.00 63.12 69 THR A N 1
ATOM 566 C CA . THR A 1 69 ? -17.403 -2.926 33.227 1.00 63.12 69 THR A CA 1
ATOM 567 C C . THR A 1 69 ? -17.711 -1.792 34.197 1.00 63.12 69 THR A C 1
ATOM 569 O O . THR A 1 69 ? -17.826 -2.059 35.384 1.00 63.12 69 THR A O 1
ATOM 572 N N . LYS A 1 70 ? -17.867 -0.543 33.734 1.00 61.03 70 LYS A N 1
ATOM 573 C CA . LYS A 1 70 ? -18.269 0.584 34.602 1.00 61.03 70 LYS A CA 1
ATOM 574 C C . LYS A 1 70 ? -19.763 0.623 34.939 1.00 61.03 70 LYS A C 1
ATOM 576 O O . LYS A 1 70 ? -20.130 1.255 35.921 1.00 61.03 70 LYS A O 1
ATOM 581 N N . ASN A 1 71 ? -20.609 -0.004 34.122 1.00 58.56 71 ASN A N 1
ATOM 582 C CA . ASN A 1 71 ? -22.064 -0.046 34.315 1.00 58.56 71 ASN A CA 1
ATOM 583 C C . ASN A 1 71 ? -22.547 -1.303 35.067 1.00 58.56 71 ASN A C 1
ATOM 585 O O . ASN A 1 71 ? -23.754 -1.536 35.138 1.00 58.56 71 ASN A O 1
ATOM 589 N N . LYS A 1 72 ? -21.625 -2.125 35.577 1.00 51.62 72 LYS A N 1
ATOM 590 C CA . LYS A 1 72 ? -21.895 -3.356 36.324 1.00 51.62 72 LYS A CA 1
ATOM 591 C C . LYS A 1 72 ? -21.384 -3.211 37.751 1.00 51.62 72 LYS A C 1
ATOM 593 O O . LYS A 1 72 ? -22.058 -3.755 38.648 1.00 51.62 72 LYS A O 1
#

Nearest PDB structures (foldseek):
  8ivz-assembly1_A  TM=8.170E-01  e=7.078E+00  Mus musculus
  7ena-assembly1_g  TM=6.493E-01  e=3.675E+00  Homo sapiens
  5l89-assembly3_c  TM=5.565E-01  e=5.577E+00  Rhodospirillum rubrum

Radius of gyration: 17.78 Å; Cα contacts (8 Å, |Δi|>4): 48; chains: 1; bounding box: 37×15×54 Å

Secondary structure (DSSP, 8-state):
----HHHHHHHHHHHHHHHHHHHHHHHHHH-S-HHHHHHHHHHHHHHHHHHHHHHHHHHHHHHHHHHHHHT-

Sequence (72 aa):
MRRSPMYMAMTYFILGAVFVFFAIQNVTRSGWDFFTYFLIILATLDIGSGIRFIGIHRKIKEMNNEQQTKNK

Foldseek 3Di:
DPDPLLNLLVVLQVVLVVLVVVLVVCCVPPNPDPVSVVSNVSSCVSNVSSVVSVVVVVVVVVVVVVVVVVVD

Organism: NCBI:txid2064768

pLDDT: mean 83.83, std 13.2, range [50.22, 97.56]

InterPro domains:
  IPR025426 Protein of unknown function DUF4305 [PF14146] (18-54)

Mean predicted aligned error: 7.73 Å